Protein AF-A0A847BRT5-F1 (afdb_monomer)

Foldseek 3Di:
DVCQLCQHCDQLNVLLLVQDDPVVNVVSVVSGNDDDDPVSVVVSVVSSVVSVSVVVVLVVLLVVLVVVCVVCVPVPDPPPNVVSVVRNPDDD

Sequence (92 aa):
MHDFKEGKTTLPYLYMYEALIEEDKKLLISYFGKELNEDEIAWIKYKMDTTKALEKAVFKAKKLGNEALRAIKNLDIEGLEGVVKQMIEREF

Secondary structure (DSSP, 8-state):
-HHHHTT---HHHHHHHHHS-HHHHHHHHHTTTS---HHHHHHHHHHHHHHTHHHHHHHHHHHHHHHHHHHHTTS--TTHHHHHHHHHS---

Solvent-accessible surface area (backbone atoms only — not comparable to full-atom values): 5273 Å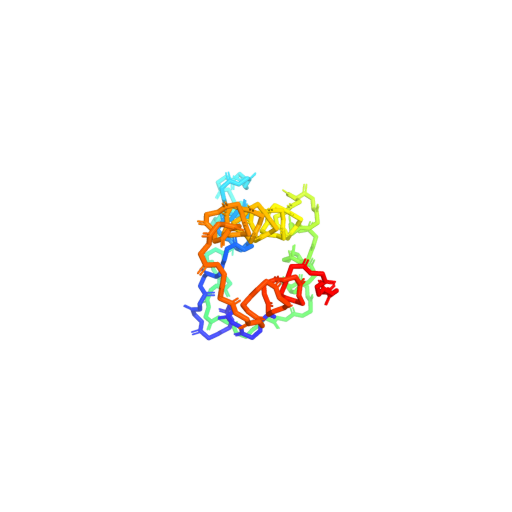² total; per-residue (Å²): 112,67,52,35,38,73,60,42,83,49,65,37,55,53,45,25,50,74,67,46,55,74,70,56,38,54,52,56,58,72,48,57,47,36,89,71,53,74,67,57,49,48,49,51,53,52,46,33,62,76,53,42,10,53,59,52,40,53,50,50,49,39,51,51,38,54,51,50,51,62,74,47,69,86,65,80,56,83,66,54,62,58,55,45,50,59,67,52,70,60,88,132

pLDDT: mean 92.64, std 6.1, range [64.12, 98.31]

Radius of gyration: 16.9 Å; Cα contacts (8 Å, |Δi|>4): 59; chains: 1; bounding box: 37×20×47 Å

Mean predicted aligned error: 4.13 Å

Nearest PDB structures (foldseek):
  4jyx-assembly2_B  TM=8.489E-01  e=4.825E-02  Paraglaciecola sp. T6c
  4jyx-assembly1_G-2  TM=8.372E-01  e=7.555E-02  Paraglaciecola sp. T6c
  4jyx-assembly2_D  TM=8.462E-01  e=1.118E-01  Paraglaciecola sp. T6c
  4jyx-assembly4_F  TM=7.884E-01  e=7.990E-02  Paraglaciecola sp. T6c
  4jyx-assembly6_C  TM=7.898E-01  e=1.480E-01  Paraglaciecola sp. T6c

Structure (mmCIF, N/CA/C/O backbone):
data_AF-A0A847BRT5-F1
#
_entry.id   AF-A0A847BRT5-F1
#
loop_
_atom_site.group_PDB
_atom_site.id
_atom_site.type_symbol
_atom_site.label_atom_id
_atom_site.label_alt_id
_atom_site.label_co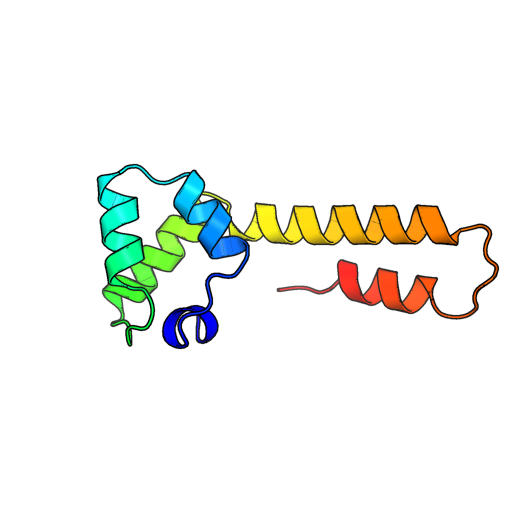mp_id
_atom_site.label_asym_id
_atom_site.label_entity_id
_atom_site.label_seq_id
_atom_site.pdbx_PDB_ins_code
_atom_site.Cartn_x
_atom_site.Cartn_y
_atom_site.Cartn_z
_atom_site.occupancy
_atom_site.B_iso_or_equiv
_atom_site.auth_seq_id
_atom_site.auth_comp_id
_atom_site.auth_asym_id
_atom_site.auth_atom_id
_atom_site.pdbx_PDB_model_num
ATOM 1 N N . MET A 1 1 ? 3.961 -6.036 8.006 1.00 74.44 1 MET A N 1
ATOM 2 C CA . MET A 1 1 ? 3.356 -5.220 9.086 1.00 74.44 1 MET A CA 1
ATOM 3 C C . MET A 1 1 ? 4.373 -4.566 10.022 1.00 74.44 1 MET A C 1
ATOM 5 O O . MET A 1 1 ? 3.995 -3.611 10.687 1.00 74.44 1 MET A O 1
ATOM 9 N N . HIS A 1 2 ? 5.642 -5.002 10.041 1.00 84.50 2 HIS A N 1
ATOM 10 C CA . HIS A 1 2 ? 6.710 -4.318 10.787 1.00 84.50 2 HIS A CA 1
ATOM 11 C C . HIS A 1 2 ? 6.821 -2.825 10.458 1.00 84.50 2 HIS A C 1
ATOM 13 O O . HIS A 1 2 ? 6.925 -2.029 11.380 1.00 84.50 2 HIS A O 1
ATOM 19 N N . ASP A 1 3 ? 6.681 -2.437 9.186 1.00 87.50 3 ASP A N 1
ATOM 20 C CA . ASP A 1 3 ? 6.712 -1.026 8.783 1.00 87.50 3 ASP A CA 1
ATOM 21 C C . ASP A 1 3 ? 5.731 -0.155 9.582 1.00 87.50 3 ASP A C 1
ATOM 23 O O . ASP A 1 3 ? 6.107 0.891 10.096 1.00 87.50 3 ASP A O 1
ATOM 27 N N . PHE A 1 4 ? 4.491 -0.611 9.765 1.00 90.12 4 PHE A N 1
ATOM 28 C CA . PHE A 1 4 ? 3.473 0.152 10.489 1.00 90.12 4 PHE A CA 1
ATOM 29 C C . PHE A 1 4 ? 3.757 0.235 11.995 1.00 90.12 4 PHE A C 1
ATOM 31 O O . PHE A 1 4 ? 3.542 1.282 12.608 1.00 90.12 4 PHE A O 1
ATOM 38 N N . LYS A 1 5 ? 4.315 -0.840 12.572 1.00 90.81 5 LYS A N 1
ATOM 39 C CA . LYS A 1 5 ? 4.829 -0.866 13.953 1.00 90.81 5 LYS A CA 1
ATOM 40 C C . LYS A 1 5 ? 6.003 0.105 14.137 1.00 90.81 5 LYS A C 1
ATOM 42 O O . LYS A 1 5 ? 6.122 0.726 15.182 1.00 90.81 5 LYS A O 1
ATOM 47 N N . GLU A 1 6 ? 6.843 0.269 13.120 1.00 91.50 6 GLU A N 1
ATOM 48 C CA . GLU A 1 6 ? 7.970 1.213 13.105 1.00 91.50 6 GLU A CA 1
ATOM 49 C C . GLU A 1 6 ? 7.553 2.658 12.779 1.00 91.50 6 GLU A C 1
ATOM 51 O O . GLU A 1 6 ? 8.408 3.534 12.659 1.00 91.50 6 GLU A O 1
ATOM 56 N N . GLY A 1 7 ? 6.253 2.931 12.618 1.00 89.00 7 GLY A N 1
ATOM 57 C CA . GLY A 1 7 ? 5.760 4.269 12.294 1.00 89.00 7 GLY A CA 1
ATOM 58 C C . GLY A 1 7 ? 5.945 4.653 10.822 1.00 89.00 7 GLY A C 1
ATOM 59 O O . GLY A 1 7 ? 6.036 5.833 10.486 1.00 89.00 7 GLY A O 1
ATOM 60 N N . LYS A 1 8 ? 6.005 3.678 9.912 1.00 92.50 8 LYS A N 1
ATOM 61 C CA . LYS A 1 8 ? 6.024 3.919 8.465 1.00 92.50 8 LYS A CA 1
ATOM 62 C C . LYS A 1 8 ? 4.637 3.703 7.875 1.00 92.50 8 LYS A C 1
ATOM 64 O O . LYS A 1 8 ? 4.070 2.611 7.934 1.00 92.50 8 LYS A O 1
ATOM 69 N N . THR A 1 9 ? 4.128 4.731 7.206 1.00 92.75 9 THR A N 1
ATOM 70 C CA . THR A 1 9 ? 2.874 4.657 6.448 1.00 92.75 9 THR A CA 1
ATOM 71 C C . THR A 1 9 ? 3.179 4.366 4.982 1.00 92.75 9 THR A C 1
ATOM 73 O O . THR A 1 9 ? 3.318 5.272 4.162 1.00 92.75 9 THR A O 1
ATOM 76 N N . THR A 1 10 ? 3.333 3.086 4.644 1.00 94.62 10 THR A N 1
ATOM 77 C CA . THR A 1 10 ? 3.581 2.654 3.259 1.00 94.62 10 THR A CA 1
ATOM 78 C C . THR A 1 10 ? 2.334 2.823 2.380 1.00 94.62 10 THR A C 1
ATOM 80 O O . THR A 1 10 ? 1.219 2.958 2.882 1.00 94.62 10 THR A O 1
ATOM 83 N N . LEU A 1 11 ? 2.500 2.758 1.052 1.00 95.50 11 LEU A N 1
ATOM 84 C CA . LEU A 1 11 ? 1.409 2.943 0.079 1.00 95.50 11 LEU A CA 1
ATOM 85 C C . LEU A 1 11 ? 0.132 2.131 0.366 1.00 95.50 11 LEU A C 1
ATOM 87 O O . LEU A 1 11 ? -0.943 2.726 0.294 1.00 95.50 11 LEU A O 1
ATOM 91 N N . PRO A 1 12 ? 0.198 0.833 0.736 1.00 95.56 12 PRO A N 1
ATOM 92 C CA . PRO A 1 12 ? -1.003 0.104 1.134 1.00 95.56 12 PRO A CA 1
ATOM 93 C C . PRO A 1 1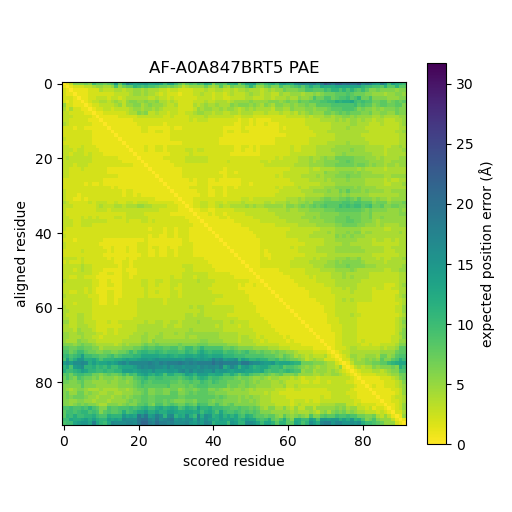2 ? -1.779 0.786 2.272 1.00 95.56 12 PRO A C 1
ATOM 95 O O . PRO A 1 12 ? -2.995 0.892 2.196 1.00 95.56 12 PRO A O 1
ATOM 98 N N . TYR A 1 13 ? -1.109 1.309 3.306 1.00 96.62 13 TYR A N 1
ATOM 99 C CA . TYR A 1 13 ? -1.793 1.976 4.423 1.00 96.62 13 TYR A CA 1
ATOM 100 C C . TYR A 1 13 ? -2.416 3.308 4.013 1.00 96.62 13 TYR A C 1
ATOM 102 O O . TYR A 1 13 ? -3.512 3.618 4.473 1.00 96.62 13 TYR A O 1
ATOM 110 N N . LEU A 1 14 ? -1.762 4.061 3.121 1.00 96.94 14 LEU A N 1
ATOM 111 C CA . LEU A 1 14 ? -2.333 5.285 2.551 1.00 96.94 14 LEU A CA 1
ATOM 112 C C . LEU A 1 14 ? -3.616 4.978 1.770 1.00 96.94 14 LEU A C 1
ATOM 114 O O . LEU A 1 14 ? -4.649 5.594 2.014 1.00 96.94 14 LEU A O 1
ATOM 118 N N . TYR A 1 15 ? -3.576 3.982 0.883 1.00 97.88 15 TYR A N 1
ATOM 119 C CA . TYR A 1 15 ? -4.742 3.592 0.092 1.00 97.88 15 TYR A CA 1
ATOM 120 C C . TYR A 1 15 ? -5.872 3.002 0.925 1.00 97.88 15 TYR A C 1
ATOM 122 O O . TYR A 1 15 ? -7.033 3.274 0.628 1.00 97.88 15 TYR A O 1
ATOM 130 N N . MET A 1 16 ? -5.545 2.238 1.967 1.00 97.62 16 MET A N 1
ATOM 131 C CA . MET A 1 16 ? -6.541 1.766 2.920 1.00 97.62 16 MET A CA 1
ATOM 132 C C . MET A 1 16 ? -7.191 2.964 3.619 1.00 97.62 16 MET A C 1
ATOM 134 O O . MET A 1 16 ? -8.404 3.106 3.550 1.00 97.62 16 MET A O 1
ATOM 138 N N . TYR A 1 17 ? -6.400 3.871 4.205 1.00 97.94 17 TYR A N 1
ATOM 139 C CA . TYR A 1 17 ? -6.899 5.056 4.914 1.00 97.94 17 TYR A CA 1
ATOM 140 C C . TYR A 1 17 ? -7.832 5.924 4.058 1.00 97.94 17 TYR A C 1
ATOM 142 O O . TYR A 1 17 ? -8.880 6.351 4.536 1.00 97.94 17 TYR A O 1
ATOM 150 N N . GLU A 1 18 ? -7.487 6.155 2.788 1.00 97.62 18 GLU A N 1
ATOM 151 C CA . GLU A 1 18 ? -8.319 6.910 1.838 1.00 97.62 18 GLU A CA 1
ATOM 152 C C . GLU A 1 18 ? -9.703 6.283 1.608 1.00 97.62 18 GLU A C 1
ATOM 154 O O . GLU A 1 18 ? -10.659 7.008 1.337 1.00 97.62 18 GLU A O 1
ATOM 159 N N . ALA A 1 19 ? -9.812 4.956 1.706 1.00 97.69 19 ALA A N 1
ATOM 160 C CA . ALA A 1 19 ? -11.040 4.204 1.455 1.00 97.69 19 ALA A CA 1
ATOM 161 C C . ALA A 1 19 ? -11.878 3.938 2.720 1.00 97.69 19 ALA A C 1
ATOM 163 O O . ALA A 1 19 ? -13.015 3.478 2.613 1.00 97.69 19 ALA A O 1
ATOM 164 N N . LEU A 1 20 ? -11.331 4.195 3.911 1.00 98.19 20 LEU A N 1
ATOM 165 C CA . LEU A 1 20 ? -12.020 3.979 5.182 1.00 98.19 20 LEU A CA 1
ATOM 166 C C . LEU A 1 20 ? -13.039 5.087 5.486 1.00 98.19 20 LEU A C 1
ATOM 168 O O . LEU A 1 20 ? -12.881 6.242 5.088 1.00 98.19 20 LEU A O 1
ATOM 172 N N . ILE A 1 21 ? -14.066 4.739 6.262 1.00 97.88 21 ILE A N 1
ATOM 173 C CA . ILE A 1 21 ? -14.943 5.719 6.918 1.00 97.88 21 ILE A CA 1
ATOM 174 C C . ILE A 1 21 ? -14.213 6.392 8.091 1.00 97.88 21 ILE A C 1
ATOM 176 O O . ILE A 1 21 ? -13.174 5.912 8.546 1.00 97.88 21 ILE A O 1
ATOM 180 N N . GLU A 1 22 ? -14.747 7.498 8.607 1.00 97.88 22 GLU A N 1
ATOM 181 C CA . GLU A 1 22 ? -14.070 8.308 9.632 1.00 97.88 22 GLU A CA 1
ATOM 182 C C . GLU A 1 22 ? -13.800 7.556 10.944 1.00 97.88 22 GLU A C 1
ATOM 184 O O . GLU A 1 22 ? -12.749 7.741 11.562 1.00 97.88 22 GLU A O 1
ATOM 189 N N . GLU A 1 23 ? -14.703 6.674 11.367 1.00 97.81 23 GLU A N 1
ATOM 190 C CA . GLU A 1 23 ? -14.527 5.847 12.565 1.00 97.81 23 GLU A CA 1
ATOM 191 C C . GLU A 1 23 ? -13.352 4.876 12.395 1.00 97.81 23 GLU A C 1
ATOM 193 O O . GLU A 1 23 ? -12.473 4.790 13.256 1.00 97.81 23 GLU A O 1
ATOM 198 N N . ASP A 1 24 ? -13.290 4.207 11.244 1.00 98.12 24 ASP A N 1
ATOM 199 C CA . ASP A 1 24 ? -12.216 3.275 10.913 1.00 98.12 24 ASP A CA 1
ATOM 200 C C . ASP A 1 24 ? -10.876 3.998 10.701 1.00 98.12 24 ASP A C 1
ATOM 202 O O . ASP A 1 24 ? -9.826 3.463 11.055 1.00 98.12 24 ASP A O 1
ATOM 206 N N . LYS A 1 25 ? -10.879 5.225 10.161 1.00 98.31 25 LYS A N 1
ATOM 207 C CA . LYS A 1 25 ? -9.670 6.059 10.039 1.00 98.31 25 LYS A CA 1
ATOM 208 C C . LYS A 1 25 ? -9.066 6.364 11.404 1.00 98.31 25 LYS A C 1
ATOM 210 O O . LYS A 1 25 ? -7.860 6.204 11.586 1.00 98.31 25 LYS A O 1
ATOM 215 N N . LYS A 1 26 ? -9.894 6.772 12.371 1.00 98.19 26 LYS A N 1
ATOM 216 C CA . LYS A 1 26 ? -9.453 7.023 13.754 1.00 98.19 26 LYS A CA 1
ATOM 217 C C . LYS A 1 26 ? -8.874 5.759 14.383 1.00 98.19 26 LYS A C 1
ATOM 219 O O . LYS A 1 26 ? -7.826 5.825 15.024 1.00 98.19 26 LYS A O 1
ATOM 224 N N . LEU A 1 27 ? -9.520 4.615 14.152 1.00 97.81 27 LEU A N 1
ATOM 225 C CA . LEU A 1 27 ? -9.031 3.325 14.627 1.00 97.81 27 LEU A CA 1
ATOM 226 C C . LEU A 1 27 ? -7.676 2.967 14.002 1.00 97.81 27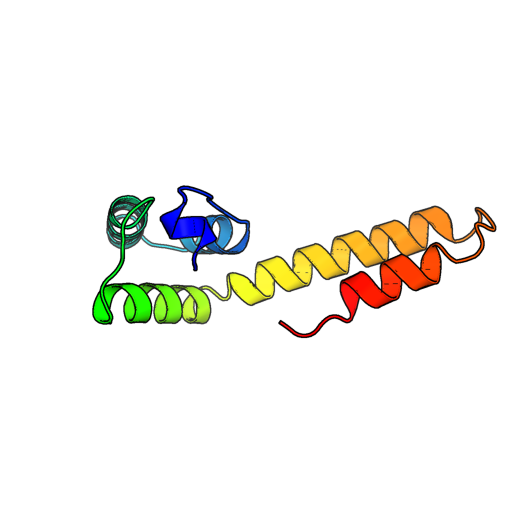 LEU A C 1
ATOM 228 O O . LEU A 1 27 ? -6.738 2.659 14.733 1.00 97.81 27 LEU A O 1
ATOM 232 N N . LEU A 1 28 ? -7.522 3.113 12.683 1.00 97.12 28 LEU A N 1
ATOM 233 C CA . LEU A 1 28 ? -6.244 2.880 12.010 1.00 97.12 28 LEU A CA 1
ATOM 234 C C . LEU A 1 28 ? -5.128 3.793 12.546 1.00 97.12 28 LEU A C 1
ATOM 236 O O . LEU A 1 28 ? -4.014 3.323 12.764 1.00 97.12 28 LEU A O 1
ATOM 240 N N . ILE A 1 29 ? -5.416 5.075 12.795 1.00 96.62 29 ILE A N 1
ATOM 241 C CA . ILE A 1 29 ? -4.447 6.012 13.388 1.00 96.62 29 ILE A CA 1
ATOM 242 C C . ILE A 1 29 ? -4.017 5.541 14.783 1.00 96.62 29 ILE A C 1
ATOM 244 O O . ILE A 1 29 ? -2.835 5.605 15.107 1.00 96.62 29 ILE A O 1
ATOM 248 N N . SER A 1 30 ? -4.943 5.016 15.594 1.00 96.50 30 SER A N 1
ATOM 249 C CA . SER A 1 30 ? -4.626 4.495 16.934 1.00 96.50 30 SER A CA 1
ATOM 250 C C . SER A 1 30 ? -3.690 3.277 16.929 1.00 96.50 30 SER A C 1
ATOM 252 O O . SER A 1 30 ? -3.056 2.979 17.940 1.00 96.50 30 SER A O 1
ATOM 254 N N . TYR A 1 31 ? -3.578 2.585 15.792 1.00 96.31 31 TYR A N 1
ATOM 255 C CA . TYR A 1 31 ? -2.696 1.433 15.602 1.00 96.31 31 TYR A CA 1
ATOM 256 C C . TYR A 1 31 ? -1.289 1.821 15.123 1.00 96.31 31 TYR A C 1
ATOM 258 O O . TYR A 1 31 ? -0.391 0.978 15.093 1.00 96.31 31 TYR A O 1
ATOM 266 N N . PHE A 1 32 ? -1.075 3.077 14.734 1.00 95.62 32 PHE A N 1
ATOM 267 C CA . PHE A 1 32 ? 0.195 3.537 14.182 1.00 95.62 32 PHE A CA 1
ATOM 268 C C . PHE A 1 32 ? 1.312 3.543 15.235 1.00 95.62 32 PHE A C 1
ATOM 270 O O . PHE A 1 32 ? 1.146 4.089 16.324 1.00 95.62 32 PHE A O 1
ATOM 277 N N . GLY A 1 33 ? 2.464 2.943 14.908 1.00 93.50 33 GLY A N 1
ATOM 278 C CA . GLY A 1 33 ? 3.610 2.864 15.823 1.00 93.50 33 GLY A CA 1
ATOM 279 C C . GLY A 1 33 ? 3.397 1.933 17.026 1.00 93.50 33 GLY A C 1
ATOM 280 O O . GLY A 1 33 ? 4.204 1.926 17.955 1.00 93.50 33 GLY A O 1
ATOM 281 N N . LYS A 1 34 ? 2.298 1.167 17.033 1.00 93.69 34 LYS A N 1
ATOM 282 C CA . LYS A 1 34 ? 1.899 0.283 18.128 1.00 93.69 34 LYS A CA 1
ATOM 283 C C . LYS A 1 34 ? 2.272 -1.171 17.826 1.00 93.69 34 LYS A C 1
ATOM 285 O O . LYS A 1 34 ? 2.196 -1.636 16.689 1.00 93.69 34 LYS A O 1
ATOM 290 N N . GLU A 1 35 ? 2.633 -1.917 18.867 1.00 94.94 35 GLU A N 1
ATOM 291 C CA . GLU A 1 35 ? 2.631 -3.381 18.832 1.00 94.94 35 GLU A CA 1
ATOM 292 C C . GLU A 1 35 ? 1.186 -3.896 18.888 1.00 94.94 35 GLU A C 1
ATOM 294 O O . GLU A 1 35 ? 0.493 -3.718 19.891 1.00 94.94 35 GLU A O 1
ATOM 299 N N . LEU A 1 36 ? 0.726 -4.480 17.782 1.00 94.75 36 LEU A N 1
ATOM 300 C CA . LEU A 1 36 ? -0.661 -4.906 17.615 1.00 94.75 36 LEU A CA 1
ATOM 301 C C . LEU A 1 36 ? -0.887 -6.312 18.161 1.00 94.75 36 LEU A C 1
ATOM 303 O O . LEU A 1 36 ? -0.057 -7.200 17.956 1.00 94.75 36 LEU A O 1
ATOM 307 N N . ASN A 1 37 ? -2.033 -6.514 18.806 1.00 96.25 37 ASN A N 1
ATOM 308 C CA . ASN A 1 37 ? -2.497 -7.848 19.187 1.00 96.25 37 ASN A CA 1
ATOM 309 C C . ASN A 1 37 ? -3.163 -8.576 18.001 1.00 96.25 37 ASN A C 1
ATOM 311 O O . ASN A 1 37 ? -3.364 -7.999 16.934 1.00 96.25 37 ASN A O 1
ATOM 315 N N . GLU A 1 38 ? -3.518 -9.848 18.178 1.00 96.62 38 GLU A N 1
ATOM 316 C CA . GLU A 1 38 ? -4.070 -10.680 17.099 1.00 96.62 38 GLU A CA 1
ATOM 317 C C . GLU A 1 38 ? -5.356 -10.116 16.474 1.00 96.62 38 GLU A C 1
ATOM 319 O O . GLU A 1 38 ? -5.484 -10.130 15.247 1.00 96.62 38 GLU A O 1
ATOM 324 N N . ASP A 1 39 ? -6.258 -9.550 17.279 1.00 97.31 39 ASP A N 1
ATOM 325 C CA . ASP A 1 39 ? -7.513 -8.957 16.801 1.00 97.31 39 ASP A CA 1
ATOM 326 C C . ASP A 1 39 ? -7.259 -7.696 15.963 1.00 97.31 39 ASP A C 1
ATOM 328 O O . ASP A 1 39 ? -7.857 -7.498 14.904 1.00 97.31 39 ASP A O 1
ATOM 332 N N . GLU A 1 40 ? -6.319 -6.854 16.394 1.00 96.81 40 GLU A N 1
ATOM 333 C CA . GLU A 1 40 ? -5.915 -5.641 15.678 1.00 96.81 40 GLU A CA 1
ATOM 334 C C . GLU A 1 40 ? -5.216 -5.985 14.353 1.00 96.81 40 GLU A C 1
ATOM 336 O O . GLU A 1 40 ? -5.472 -5.363 13.317 1.00 96.81 40 GLU A O 1
ATOM 341 N N . ILE A 1 41 ? -4.376 -7.027 14.355 1.00 96.06 41 ILE A N 1
ATOM 342 C CA . ILE A 1 41 ? -3.756 -7.572 13.140 1.00 96.06 41 ILE A CA 1
ATOM 343 C C . ILE A 1 41 ? -4.839 -8.090 12.183 1.00 96.06 41 ILE A C 1
ATOM 345 O O . ILE A 1 41 ? -4.787 -7.806 10.981 1.00 96.06 41 ILE A O 1
ATOM 349 N N . ALA A 1 42 ? -5.812 -8.849 12.694 1.00 97.56 42 ALA A N 1
ATOM 350 C CA . ALA A 1 42 ? -6.909 -9.389 11.899 1.00 97.56 42 ALA A CA 1
ATOM 351 C C . ALA A 1 42 ? -7.759 -8.269 11.286 1.00 97.56 42 ALA A C 1
ATOM 353 O O . ALA A 1 42 ? -8.077 -8.326 10.096 1.00 97.56 42 ALA A O 1
ATOM 354 N N . TRP A 1 43 ? -8.041 -7.212 12.052 1.00 97.94 43 TRP A N 1
ATOM 355 C CA . TRP A 1 43 ? -8.759 -6.039 11.562 1.00 97.94 43 TRP A CA 1
ATOM 356 C C . TRP A 1 43 ? -8.011 -5.347 10.418 1.00 97.94 43 TRP A C 1
ATOM 358 O O . TRP A 1 43 ? -8.610 -5.082 9.375 1.00 97.94 43 TRP A O 1
ATOM 368 N N . ILE A 1 44 ? -6.695 -5.119 10.551 1.00 96.62 44 ILE A N 1
ATOM 369 C CA . ILE A 1 44 ? -5.891 -4.513 9.473 1.00 96.62 44 ILE A CA 1
ATOM 370 C C . ILE A 1 44 ? -5.925 -5.381 8.215 1.00 96.62 44 ILE A C 1
ATOM 372 O O . ILE A 1 44 ? -6.112 -4.853 7.120 1.00 96.62 44 ILE A O 1
ATOM 376 N N . LYS A 1 45 ? -5.767 -6.703 8.348 1.00 95.94 45 LYS A N 1
ATOM 377 C CA . LYS A 1 45 ? -5.819 -7.623 7.200 1.00 95.94 45 LYS A CA 1
ATOM 378 C C . LYS A 1 45 ? -7.181 -7.584 6.511 1.00 95.94 45 LYS A C 1
ATOM 380 O O . LYS A 1 45 ? -7.240 -7.474 5.289 1.00 95.94 45 LYS A O 1
ATOM 385 N N . TYR A 1 46 ? -8.260 -7.608 7.290 1.00 97.75 46 TYR A N 1
ATOM 386 C CA . TYR A 1 46 ? -9.622 -7.510 6.772 1.00 97.75 46 TYR A CA 1
ATOM 387 C C . TYR A 1 46 ? -9.863 -6.184 6.036 1.00 97.75 46 TYR A C 1
ATOM 389 O O . TYR A 1 46 ? -10.410 -6.170 4.933 1.00 97.75 46 TYR A O 1
ATOM 397 N N . LYS A 1 47 ? -9.416 -5.055 6.598 1.00 97.75 47 LYS A N 1
ATOM 398 C CA . LYS A 1 47 ? -9.542 -3.746 5.941 1.00 97.75 47 LYS A CA 1
ATOM 399 C C . LYS A 1 47 ? -8.663 -3.628 4.698 1.00 97.75 47 LYS A C 1
ATOM 401 O O . LYS A 1 47 ? -9.122 -3.079 3.701 1.00 97.75 47 LYS A O 1
ATOM 406 N N . MET A 1 48 ? -7.455 -4.188 4.704 1.00 95.69 48 MET A N 1
ATOM 407 C CA . MET A 1 48 ? -6.596 -4.237 3.514 1.00 95.69 48 MET A CA 1
ATOM 408 C C . MET A 1 48 ? -7.266 -4.987 2.361 1.00 95.69 48 MET A C 1
ATOM 410 O O . MET A 1 48 ? -7.271 -4.482 1.240 1.00 95.69 48 MET A O 1
ATOM 414 N N . ASP A 1 49 ? -7.857 -6.151 2.644 1.00 95.94 49 ASP A N 1
ATOM 415 C CA . ASP A 1 49 ? -8.538 -6.964 1.633 1.00 95.94 49 ASP A CA 1
ATOM 416 C C . ASP A 1 49 ? -9.828 -6.300 1.133 1.00 95.94 49 ASP A C 1
ATOM 418 O O . ASP A 1 49 ? -10.050 -6.182 -0.072 1.00 95.94 49 ASP A O 1
ATOM 422 N N . THR A 1 50 ? -10.660 -5.793 2.045 1.00 97.44 50 THR A N 1
ATOM 423 C CA . THR A 1 50 ? -11.938 -5.163 1.668 1.00 97.44 50 THR A CA 1
ATOM 424 C C . THR A 1 50 ? -11.759 -3.847 0.913 1.00 97.44 50 THR A C 1
ATOM 426 O O . THR A 1 50 ? -12.558 -3.540 0.032 1.00 97.44 50 THR A O 1
ATOM 429 N N . THR A 1 51 ? -10.699 -3.085 1.199 1.00 97.50 51 THR A N 1
ATOM 430 C CA . THR A 1 51 ? -10.370 -1.848 0.464 1.00 97.50 51 THR A CA 1
ATOM 431 C C . THR A 1 51 ? -9.534 -2.087 -0.794 1.00 97.50 51 THR A C 1
ATOM 433 O O . THR A 1 51 ? -9.308 -1.149 -1.562 1.00 97.50 51 THR A O 1
ATOM 436 N N . LYS A 1 52 ? -9.062 -3.322 -1.019 1.00 97.25 52 LYS A N 1
ATOM 437 C CA . LYS A 1 52 ? -8.156 -3.690 -2.120 1.00 97.25 52 LYS A CA 1
ATOM 438 C C . LYS A 1 52 ? -6.891 -2.830 -2.184 1.00 97.25 52 LYS A C 1
ATOM 440 O O . LYS A 1 52 ? -6.355 -2.519 -3.254 1.00 97.25 52 LYS A O 1
ATOM 445 N N . ALA A 1 53 ? -6.424 -2.387 -1.018 1.00 96.38 53 ALA A N 1
ATOM 446 C CA . ALA A 1 53 ? -5.344 -1.418 -0.908 1.00 96.38 53 ALA A CA 1
ATOM 447 C C . ALA A 1 53 ? -3.982 -2.006 -1.306 1.00 96.38 53 ALA A C 1
ATOM 449 O O . ALA A 1 53 ? -3.164 -1.308 -1.918 1.00 96.38 53 ALA A O 1
ATOM 450 N N . LEU A 1 54 ? -3.751 -3.293 -1.015 1.00 92.75 54 LEU A N 1
ATOM 451 C CA . LEU A 1 54 ? -2.542 -3.999 -1.436 1.00 92.75 54 LEU A CA 1
ATOM 452 C C . LEU A 1 54 ? -2.506 -4.144 -2.961 1.00 92.75 54 LEU A C 1
ATOM 454 O O . LEU A 1 54 ? -1.510 -3.793 -3.593 1.00 92.75 54 LEU A O 1
ATOM 458 N N . GLU A 1 55 ? -3.612 -4.570 -3.566 1.00 94.25 55 GLU A N 1
ATOM 459 C CA . GLU A 1 55 ? -3.747 -4.717 -5.014 1.00 94.25 55 GLU A CA 1
ATOM 460 C C . GLU A 1 55 ? -3.549 -3.374 -5.725 1.00 94.25 55 GLU A C 1
ATOM 462 O O . GLU A 1 55 ? -2.843 -3.303 -6.734 1.00 94.25 55 GLU A O 1
ATOM 467 N N . LYS A 1 56 ? -4.088 -2.283 -5.166 1.00 96.00 56 LYS A N 1
ATOM 468 C CA . LYS A 1 56 ? -3.885 -0.921 -5.686 1.00 96.00 56 LYS A CA 1
ATOM 469 C C . LYS A 1 56 ? -2.409 -0.503 -5.636 1.00 96.00 56 LYS A C 1
ATOM 471 O O . LYS A 1 56 ? -1.913 0.097 -6.594 1.00 96.00 56 LYS A O 1
ATOM 476 N N . ALA A 1 57 ? -1.685 -0.844 -4.568 1.00 94.62 57 ALA A N 1
ATOM 477 C CA . ALA A 1 57 ? -0.248 -0.585 -4.455 1.00 94.62 57 ALA A CA 1
ATOM 478 C C . ALA A 1 57 ? 0.573 -1.397 -5.468 1.00 94.62 57 ALA A C 1
ATOM 480 O O . ALA A 1 57 ? 1.416 -0.827 -6.168 1.00 94.62 57 ALA A O 1
ATOM 481 N N . VAL A 1 58 ? 0.277 -2.691 -5.622 1.00 93.19 58 VAL A N 1
ATOM 482 C CA . VAL A 1 58 ? 0.923 -3.562 -6.621 1.00 93.19 58 VAL A CA 1
ATOM 483 C C . VAL A 1 58 ? 0.648 -3.060 -8.039 1.00 93.19 58 VAL A C 1
ATOM 485 O O . VAL A 1 58 ? 1.565 -2.953 -8.855 1.00 93.19 58 VAL A O 1
ATOM 488 N N . PHE A 1 59 ? -0.595 -2.676 -8.338 1.00 94.38 59 PHE A N 1
ATOM 489 C CA . PHE A 1 59 ? -0.959 -2.103 -9.631 1.00 94.38 59 PHE A CA 1
ATOM 490 C C . PHE A 1 59 ? -0.180 -0.816 -9.923 1.00 94.38 59 PHE A C 1
ATOM 492 O O . PHE A 1 59 ? 0.344 -0.645 -11.027 1.00 94.38 59 PHE A O 1
ATOM 499 N N . LYS A 1 60 ? -0.046 0.077 -8.933 1.00 95.06 60 LYS A N 1
ATOM 500 C CA . LYS A 1 60 ? 0.745 1.307 -9.070 1.00 95.06 60 LYS A CA 1
ATOM 501 C C . LYS A 1 60 ? 2.216 1.001 -9.361 1.00 95.06 60 LYS A C 1
ATOM 503 O O . LYS A 1 60 ? 2.779 1.630 -10.257 1.00 95.06 60 LYS A O 1
ATOM 508 N N . ALA A 1 61 ? 2.812 0.029 -8.669 1.00 93.62 61 ALA A N 1
ATOM 509 C CA . ALA A 1 61 ? 4.188 -0.402 -8.917 1.00 93.62 61 ALA A CA 1
ATOM 510 C C . ALA A 1 61 ? 4.366 -0.946 -10.347 1.00 93.62 61 ALA A C 1
ATOM 512 O O . ALA A 1 61 ? 5.249 -0.493 -11.075 1.00 93.62 61 ALA A O 1
ATOM 513 N N . LYS A 1 62 ? 3.467 -1.833 -10.798 1.00 94.00 62 LYS A N 1
ATOM 514 C CA . LYS A 1 62 ? 3.478 -2.373 -12.170 1.00 94.00 62 LYS A CA 1
ATOM 515 C C . LYS A 1 62 ? 3.306 -1.282 -13.223 1.00 94.00 62 LYS A C 1
ATOM 517 O O . LYS A 1 62 ? 3.974 -1.312 -14.255 1.00 94.00 62 LYS A O 1
ATOM 522 N N . LYS A 1 63 ? 2.429 -0.304 -12.983 1.00 95.44 63 LYS A N 1
ATOM 523 C CA . LYS A 1 63 ? 2.238 0.832 -13.893 1.00 95.44 63 LYS A CA 1
ATOM 524 C C . LYS A 1 63 ? 3.529 1.642 -14.048 1.00 95.44 63 LYS A C 1
ATOM 526 O O .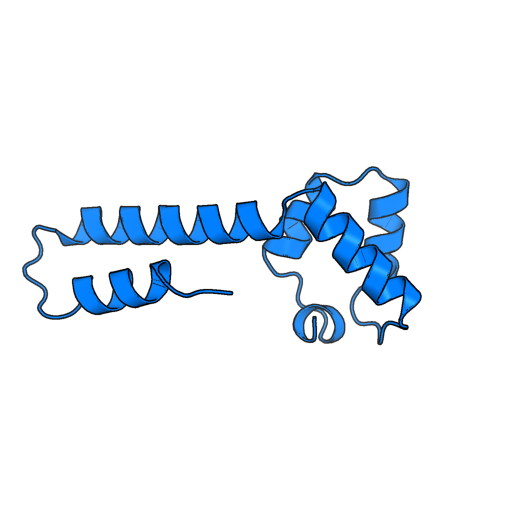 LYS A 1 63 ? 3.944 1.881 -15.177 1.00 95.44 63 LYS A O 1
ATOM 531 N N . LEU A 1 64 ? 4.179 1.992 -12.937 1.00 95.12 64 LEU A N 1
ATOM 532 C CA . LEU A 1 64 ? 5.436 2.748 -12.948 1.00 95.12 64 LEU A CA 1
ATOM 533 C C . LEU A 1 64 ? 6.570 1.981 -13.641 1.00 95.12 64 LEU A C 1
ATOM 535 O O . LEU A 1 64 ? 7.289 2.561 -14.448 1.00 95.12 64 LEU A O 1
ATOM 539 N N . GLY A 1 65 ? 6.709 0.676 -13.393 1.00 93.44 65 GLY A N 1
ATOM 540 C CA . GLY A 1 65 ? 7.731 -0.122 -14.078 1.00 93.44 65 GLY A CA 1
ATOM 541 C C . GLY A 1 65 ? 7.480 -0.245 -15.585 1.00 93.44 65 GLY A C 1
ATOM 542 O O . GLY A 1 65 ? 8.410 -0.130 -16.376 1.00 93.44 65 GLY A O 1
ATOM 543 N N . ASN A 1 66 ? 6.220 -0.368 -16.014 1.00 93.44 66 ASN A N 1
ATOM 544 C CA . ASN A 1 66 ? 5.881 -0.333 -17.441 1.00 93.44 66 ASN A CA 1
ATOM 545 C C . ASN A 1 66 ? 6.141 1.042 -18.082 1.00 93.44 66 ASN A C 1
ATOM 547 O O . ASN A 1 66 ? 6.559 1.111 -19.237 1.00 93.44 66 ASN A O 1
ATOM 551 N N . GLU A 1 67 ? 5.902 2.137 -17.357 1.00 94.62 67 GLU A N 1
ATOM 552 C CA . GLU A 1 67 ? 6.266 3.490 -17.799 1.00 94.62 67 GLU A CA 1
ATOM 553 C C . GLU A 1 67 ? 7.789 3.630 -17.943 1.00 94.62 67 GLU A C 1
ATOM 555 O O . GLU A 1 67 ? 8.255 4.140 -18.962 1.00 94.62 67 GLU A O 1
ATOM 560 N N . ALA A 1 68 ? 8.561 3.088 -16.996 1.00 92.50 68 ALA A N 1
ATOM 561 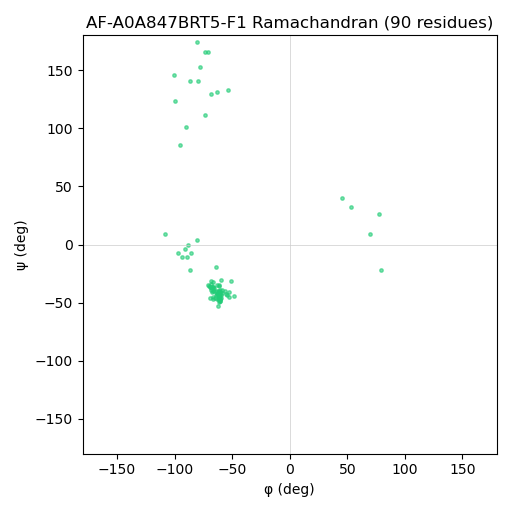C CA . ALA A 1 68 ? 10.018 3.056 -17.071 1.00 92.50 68 ALA A CA 1
ATOM 562 C C . ALA A 1 68 ? 10.517 2.260 -18.290 1.00 92.50 68 ALA A C 1
ATOM 564 O O . ALA A 1 68 ? 11.325 2.783 -19.054 1.00 92.50 68 ALA A O 1
ATOM 565 N N . LEU A 1 69 ? 9.981 1.056 -18.543 1.00 91.06 69 LEU A N 1
ATOM 566 C CA . LEU A 1 69 ? 10.323 0.251 -19.729 1.00 91.06 69 LEU A CA 1
ATOM 567 C C . LEU A 1 69 ? 10.073 1.011 -21.039 1.00 91.06 69 LEU A C 1
ATOM 569 O O . LEU A 1 69 ? 10.873 0.939 -21.968 1.00 91.06 69 LEU A O 1
ATOM 573 N N . ARG A 1 70 ? 8.977 1.775 -21.121 1.00 92.38 70 ARG A N 1
ATOM 574 C CA . ARG A 1 70 ? 8.678 2.597 -22.305 1.00 92.38 70 ARG A CA 1
ATOM 575 C C . ARG A 1 70 ? 9.661 3.751 -22.474 1.00 92.38 70 ARG A C 1
ATOM 577 O O . ARG A 1 70 ? 10.035 4.040 -23.606 1.00 92.38 70 ARG A O 1
ATOM 584 N N . ALA A 1 71 ? 10.066 4.393 -21.380 1.00 92.06 71 ALA A N 1
ATOM 585 C CA . ALA A 1 71 ? 10.990 5.523 -21.412 1.00 92.06 71 ALA A CA 1
ATOM 586 C C . ALA A 1 71 ? 12.399 5.121 -21.880 1.00 92.06 71 ALA A C 1
ATOM 588 O O . ALA A 1 71 ? 13.068 5.908 -22.543 1.00 92.06 71 ALA A O 1
ATOM 589 N N . ILE A 1 72 ? 12.830 3.893 -21.572 1.00 89.62 72 ILE A N 1
ATOM 590 C CA . ILE A 1 72 ? 14.188 3.415 -21.873 1.00 89.62 72 ILE A CA 1
ATOM 591 C C . ILE A 1 72 ? 14.302 2.602 -23.165 1.00 89.62 72 ILE A C 1
ATOM 593 O O . ILE A 1 72 ? 15.414 2.296 -23.581 1.00 89.62 72 ILE A O 1
ATOM 597 N N . LYS A 1 73 ? 13.177 2.277 -23.817 1.00 86.38 73 LYS A N 1
ATOM 598 C CA . LYS A 1 73 ? 13.106 1.366 -24.974 1.00 86.38 73 LYS A CA 1
ATOM 599 C C . LYS A 1 73 ? 14.097 1.691 -26.105 1.00 86.38 73 LYS A C 1
ATOM 601 O O . LYS A 1 73 ? 14.540 0.789 -26.802 1.00 86.38 73 LYS A O 1
ATOM 606 N N . ASN A 1 74 ? 14.430 2.969 -26.296 1.00 87.25 74 ASN A N 1
ATOM 607 C CA . ASN A 1 74 ? 15.318 3.431 -27.370 1.00 87.25 74 ASN A CA 1
ATOM 608 C C . ASN A 1 74 ? 16.703 3.880 -26.867 1.00 87.25 74 ASN A C 1
ATOM 610 O O . ASN A 1 74 ? 17.445 4.496 -27.625 1.00 87.25 74 ASN A O 1
ATOM 614 N N . LEU A 1 75 ? 17.029 3.647 -25.592 1.00 84.44 75 LEU A N 1
ATOM 615 C CA . LEU A 1 75 ? 18.283 4.110 -24.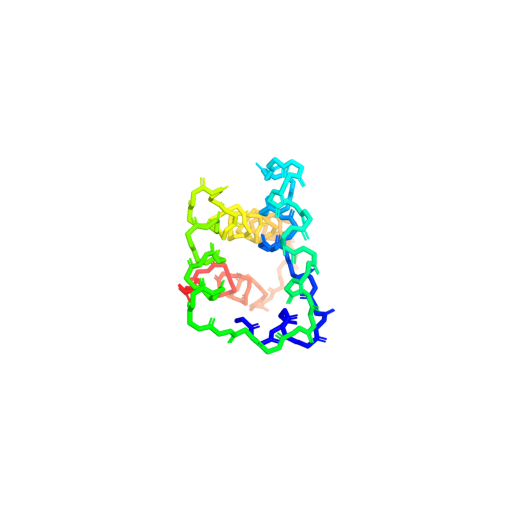985 1.00 84.44 75 LEU A CA 1
ATOM 616 C C . LEU A 1 75 ? 19.426 3.088 -25.099 1.00 84.44 75 LEU A C 1
ATOM 618 O O . LEU A 1 75 ? 20.534 3.405 -24.684 1.00 84.44 75 LEU A O 1
ATOM 622 N N . ASP A 1 76 ? 19.156 1.896 -25.647 1.00 79.62 76 ASP A N 1
ATOM 623 C CA . ASP A 1 76 ? 20.111 0.787 -25.831 1.00 79.62 76 ASP A CA 1
ATOM 624 C C . ASP A 1 76 ? 20.981 0.516 -24.585 1.00 79.62 76 ASP A C 1
ATOM 626 O O . ASP A 1 7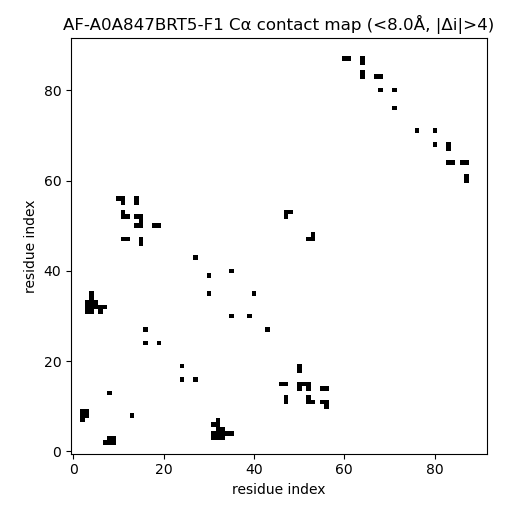6 ? 22.189 0.300 -24.651 1.00 79.62 76 ASP A O 1
ATOM 630 N N . ILE A 1 77 ? 20.352 0.591 -23.403 1.00 85.06 77 ILE A N 1
ATOM 631 C CA . ILE A 1 77 ? 21.021 0.360 -22.120 1.00 85.06 77 ILE A CA 1
ATOM 632 C C . ILE A 1 77 ? 20.907 -1.122 -21.788 1.00 85.06 77 ILE A C 1
ATOM 634 O O . ILE A 1 77 ? 19.869 -1.595 -21.308 1.00 85.06 77 ILE A O 1
ATOM 638 N N . GLU A 1 78 ? 21.994 -1.846 -22.031 1.00 85.06 78 GLU A N 1
ATOM 639 C CA . GLU A 1 78 ? 22.096 -3.272 -21.746 1.00 85.06 78 GLU A CA 1
ATOM 640 C C . GLU A 1 78 ? 21.726 -3.583 -20.282 1.00 85.06 78 GLU A C 1
ATOM 642 O O . GLU A 1 78 ? 22.145 -2.912 -19.338 1.00 85.06 78 GLU A O 1
ATOM 647 N N . GLY A 1 79 ? 20.884 -4.600 -20.084 1.00 84.06 79 GLY A N 1
ATOM 648 C CA . GLY A 1 79 ? 20.499 -5.104 -18.762 1.00 84.06 79 GLY A CA 1
ATOM 649 C C . GLY A 1 79 ? 19.426 -4.302 -18.011 1.00 84.06 79 GLY A C 1
ATOM 650 O O . GLY A 1 79 ? 18.727 -4.886 -17.179 1.00 84.06 79 GLY A O 1
ATOM 651 N N . LEU A 1 80 ? 19.210 -3.017 -18.319 1.00 87.62 80 LEU A N 1
ATOM 652 C CA . LEU A 1 80 ? 18.263 -2.176 -17.570 1.00 87.62 80 LEU A CA 1
ATOM 653 C C . LEU A 1 80 ? 16.811 -2.663 -17.696 1.00 87.62 80 LEU A C 1
ATOM 655 O O . LEU A 1 80 ? 16.082 -2.710 -16.704 1.00 87.62 80 LEU A O 1
ATOM 659 N N . GLU A 1 81 ? 16.397 -3.102 -18.887 1.00 88.44 81 GLU A N 1
ATOM 660 C CA . GLU A 1 81 ? 15.067 -3.696 -19.071 1.00 88.44 81 GLU A C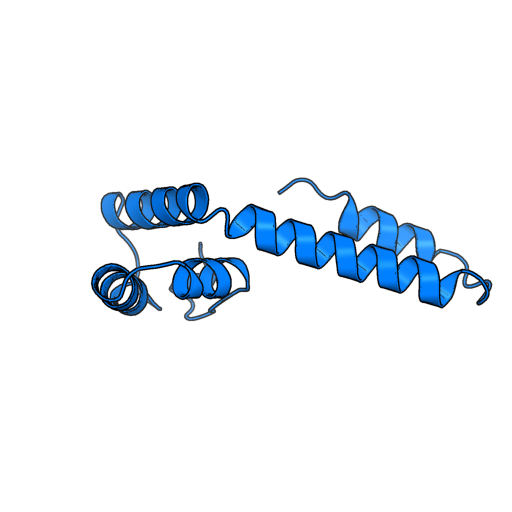A 1
ATOM 661 C C . GLU A 1 81 ? 14.858 -4.950 -18.215 1.00 88.44 81 GLU A C 1
ATOM 663 O O . GLU A 1 81 ? 13.766 -5.164 -17.685 1.00 88.44 81 GLU A O 1
ATOM 668 N N . GLY A 1 82 ? 15.895 -5.785 -18.088 1.00 89.19 82 GLY A N 1
ATOM 669 C CA . GLY A 1 82 ? 15.843 -7.020 -17.309 1.00 89.19 82 GLY A CA 1
ATOM 670 C C . GLY A 1 82 ? 15.609 -6.739 -15.828 1.00 89.19 82 GLY A C 1
ATOM 671 O O . GLY A 1 82 ? 14.752 -7.371 -15.212 1.00 89.19 82 GLY A O 1
ATOM 672 N N . VAL A 1 83 ? 16.299 -5.733 -15.284 1.00 90.12 83 VAL A N 1
ATOM 673 C CA . VAL A 1 83 ? 16.120 -5.287 -13.894 1.00 90.12 83 VAL A CA 1
ATOM 674 C C . VAL A 1 83 ? 14.685 -4.819 -13.651 1.00 90.12 83 VAL A C 1
ATOM 676 O O . VAL A 1 83 ? 14.045 -5.258 -12.696 1.00 90.12 83 VAL A O 1
ATOM 679 N N . VAL A 1 84 ? 14.141 -3.972 -14.533 1.00 89.75 84 VAL A N 1
ATOM 680 C CA . VAL A 1 84 ? 12.780 -3.442 -14.359 1.00 89.75 84 VAL A CA 1
ATOM 681 C C . VAL A 1 84 ? 11.726 -4.552 -14.462 1.00 89.75 84 VAL A C 1
ATOM 683 O O . VAL A 1 84 ? 10.793 -4.564 -13.659 1.00 89.75 84 VAL A O 1
ATOM 686 N N . LYS A 1 85 ? 11.882 -5.514 -15.385 1.00 89.06 85 LYS A N 1
ATOM 687 C CA . LYS A 1 85 ? 10.977 -6.675 -15.519 1.00 89.06 85 LYS A CA 1
ATOM 688 C C . LYS A 1 85 ? 10.965 -7.539 -14.252 1.00 89.06 85 LYS A C 1
ATOM 690 O O . LYS A 1 85 ? 9.896 -7.810 -13.710 1.00 89.06 85 LYS A O 1
ATOM 695 N N . GLN A 1 86 ? 12.139 -7.864 -13.709 1.00 90.62 86 GLN A N 1
ATOM 696 C CA . GLN A 1 86 ? 12.245 -8.633 -12.461 1.00 90.62 86 GLN A CA 1
ATOM 697 C C . GLN A 1 86 ? 11.601 -7.912 -11.268 1.00 90.62 86 GLN A C 1
ATOM 699 O O . GLN A 1 86 ? 11.010 -8.551 -10.399 1.00 90.62 86 GLN A O 1
ATOM 704 N N . MET A 1 87 ? 11.672 -6.577 -11.224 1.00 87.38 87 MET A N 1
ATOM 705 C CA . MET A 1 87 ? 11.029 -5.794 -10.165 1.00 87.38 87 MET A CA 1
ATOM 706 C C . MET A 1 87 ? 9.494 -5.836 -10.228 1.00 87.38 87 MET A C 1
ATOM 708 O O . MET A 1 87 ? 8.857 -5.840 -9.175 1.00 87.38 87 MET A O 1
ATOM 712 N N . ILE A 1 88 ? 8.890 -5.849 -11.424 1.00 87.19 88 ILE A N 1
ATOM 713 C CA . ILE A 1 88 ? 7.422 -5.806 -11.583 1.00 87.19 88 ILE A CA 1
ATOM 714 C C . ILE A 1 88 ? 6.739 -7.179 -11.536 1.00 87.19 88 ILE A C 1
ATOM 716 O O . ILE A 1 88 ? 5.538 -7.240 -11.261 1.00 87.19 88 ILE A O 1
ATOM 720 N N . GLU A 1 89 ? 7.471 -8.260 -11.810 1.00 85.75 89 GLU A N 1
ATOM 721 C CA . GLU A 1 89 ? 6.959 -9.643 -11.824 1.00 85.75 89 GLU A CA 1
ATOM 722 C C . GLU A 1 89 ? 7.031 -10.337 -10.457 1.00 85.75 89 GLU A C 1
ATOM 724 O O . GLU A 1 89 ? 6.612 -11.482 -10.319 1.00 85.75 89 GLU A O 1
ATOM 729 N N . ARG A 1 90 ? 7.531 -9.648 -9.428 1.00 82.06 90 ARG A N 1
ATOM 730 C CA . ARG A 1 90 ? 7.669 -10.206 -8.082 1.00 82.06 90 ARG A CA 1
ATOM 731 C C . ARG A 1 90 ? 6.303 -10.570 -7.480 1.00 82.06 90 ARG A C 1
ATOM 733 O O . ARG A 1 90 ? 5.386 -9.747 -7.481 1.00 82.06 90 ARG A O 1
ATOM 740 N N . GLU A 1 91 ? 6.191 -11.784 -6.941 1.00 70.56 91 GLU A N 1
ATOM 741 C CA . GLU A 1 91 ? 5.055 -12.207 -6.111 1.00 70.56 91 GLU A CA 1
ATOM 742 C C . GLU A 1 91 ? 5.226 -11.670 -4.677 1.00 70.56 91 GLU A C 1
ATOM 744 O O . GLU A 1 91 ? 6.351 -11.610 -4.165 1.00 70.56 91 GLU A O 1
ATOM 749 N N . PHE A 1 92 ? 4.124 -11.223 -4.067 1.00 64.12 92 PHE A N 1
ATOM 750 C CA . PHE A 1 92 ? 4.066 -10.573 -2.750 1.00 64.12 92 PHE A CA 1
ATOM 751 C C . PHE A 1 92 ? 3.184 -11.360 -1.786 1.00 64.12 92 PHE A C 1
ATOM 753 O O . PHE A 1 92 ? 2.135 -11.861 -2.250 1.00 64.12 92 PHE A O 1
#